Protein AF-S6VJX4-F1 (afdb_monomer_lite)

pLDDT: mean 87.92, std 12.96, range [42.28, 96.69]

Organism: NCBI:txid1194404

Structure (mmCIF, N/CA/C/O backbone):
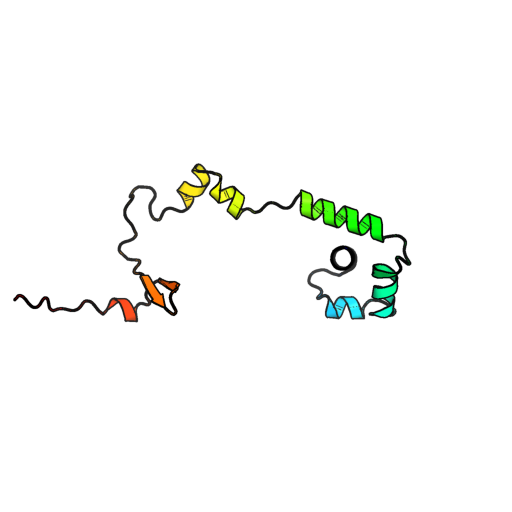data_AF-S6VJX4-F1
#
_entry.id   AF-S6VJX4-F1
#
loop_
_atom_site.group_PDB
_atom_site.id
_atom_site.type_symbol
_atom_site.label_atom_id
_atom_site.label_alt_id
_atom_site.label_comp_id
_atom_site.label_asym_id
_atom_site.label_entity_id
_atom_site.label_seq_id
_atom_site.pdbx_PDB_ins_code
_atom_site.Cartn_x
_atom_site.Cartn_y
_atom_site.Cartn_z
_atom_site.occupancy
_atom_site.B_iso_or_equiv
_atom_site.auth_seq_id
_atom_site.auth_comp_id
_atom_site.auth_asym_id
_atom_site.auth_atom_id
_atom_site.pdbx_PDB_model_num
ATOM 1 N N . ILE A 1 1 ? -7.802 -13.414 4.420 1.00 60.50 1 ILE A N 1
ATOM 2 C CA . ILE A 1 1 ? -7.079 -13.036 5.661 1.00 60.50 1 ILE A CA 1
ATOM 3 C C . ILE A 1 1 ? -7.630 -11.669 6.048 1.00 60.50 1 ILE A C 1
ATOM 5 O O . ILE A 1 1 ? -7.482 -10.795 5.227 1.00 60.50 1 ILE A O 1
ATOM 9 N N . ARG A 1 2 ? -8.344 -11.494 7.176 1.00 87.31 2 ARG A N 1
ATOM 10 C CA . ARG A 1 2 ? -9.109 -10.247 7.455 1.00 87.31 2 ARG A CA 1
ATOM 11 C C . ARG A 1 2 ? -8.451 -9.301 8.468 1.00 87.31 2 ARG A C 1
ATOM 13 O O . ARG A 1 2 ? -8.613 -8.093 8.380 1.00 87.31 2 ARG A O 1
ATOM 20 N N . TYR A 1 3 ? -7.679 -9.828 9.419 1.00 94.62 3 TYR A N 1
ATOM 21 C CA . TYR A 1 3 ? -7.085 -9.003 10.482 1.00 94.62 3 TYR A CA 1
ATOM 22 C C . TYR A 1 3 ? -6.015 -8.037 9.979 1.00 94.62 3 TYR A C 1
ATOM 24 O O . TYR A 1 3 ? -5.943 -6.908 10.452 1.00 94.62 3 TYR A O 1
ATOM 32 N N . ILE A 1 4 ? -5.208 -8.468 9.007 1.00 94.94 4 ILE A N 1
ATOM 33 C CA . ILE A 1 4 ? -4.175 -7.618 8.405 1.00 94.94 4 ILE A CA 1
ATOM 34 C C . ILE A 1 4 ? -4.830 -6.448 7.669 1.00 94.94 4 ILE A C 1
ATOM 36 O O . ILE A 1 4 ? -4.405 -5.312 7.844 1.00 94.94 4 ILE A O 1
ATOM 40 N N . ASP A 1 5 ? -5.904 -6.709 6.926 1.00 95.50 5 ASP A N 1
ATOM 41 C C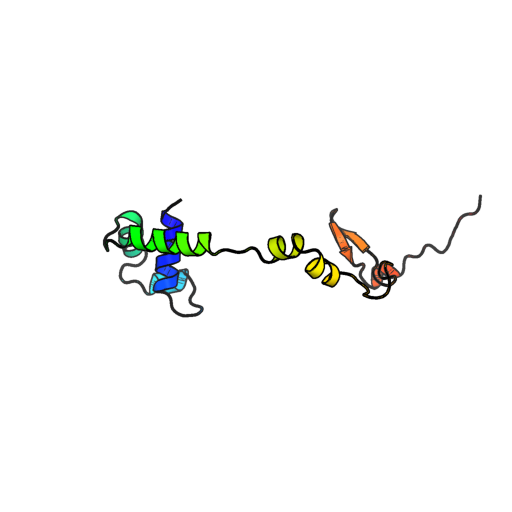A . ASP A 1 5 ? -6.629 -5.689 6.170 1.00 95.50 5 ASP A CA 1
ATOM 42 C C . ASP A 1 5 ? -7.200 -4.617 7.095 1.00 95.50 5 ASP A C 1
ATOM 44 O O . ASP A 1 5 ? -6.923 -3.430 6.924 1.00 95.50 5 ASP A O 1
ATOM 48 N N . ARG A 1 6 ? -7.913 -5.048 8.143 1.00 96.50 6 ARG A N 1
ATOM 49 C CA . ARG A 1 6 ? -8.450 -4.150 9.172 1.00 96.50 6 ARG A CA 1
ATOM 50 C C . ARG A 1 6 ? -7.339 -3.339 9.838 1.00 96.50 6 ARG A C 1
ATOM 52 O O . ARG A 1 6 ? -7.483 -2.131 9.999 1.00 96.50 6 ARG A O 1
ATOM 59 N N . PHE A 1 7 ? -6.225 -3.982 10.198 1.00 96.12 7 PHE A N 1
ATOM 60 C CA . PHE A 1 7 ? -5.083 -3.316 10.825 1.00 96.12 7 PHE A CA 1
ATOM 61 C C . PHE A 1 7 ? -4.478 -2.246 9.913 1.00 96.12 7 PHE A C 1
ATOM 63 O O . PHE A 1 7 ? -4.279 -1.114 10.347 1.00 96.12 7 PHE A O 1
ATOM 70 N N . LEU A 1 8 ? -4.207 -2.585 8.649 1.00 96.06 8 LEU A N 1
ATOM 71 C CA . LEU A 1 8 ? -3.617 -1.661 7.682 1.00 96.06 8 LEU A CA 1
ATOM 72 C C . LEU A 1 8 ? -4.559 -0.495 7.384 1.00 96.06 8 LEU A C 1
ATOM 74 O O . LEU A 1 8 ? -4.100 0.641 7.322 1.00 96.06 8 LEU A O 1
ATOM 78 N N . MET A 1 9 ? -5.861 -0.747 7.246 1.00 96.50 9 MET A N 1
ATOM 79 C CA . MET A 1 9 ? -6.842 0.312 6.998 1.00 96.50 9 MET A CA 1
ATOM 80 C C . 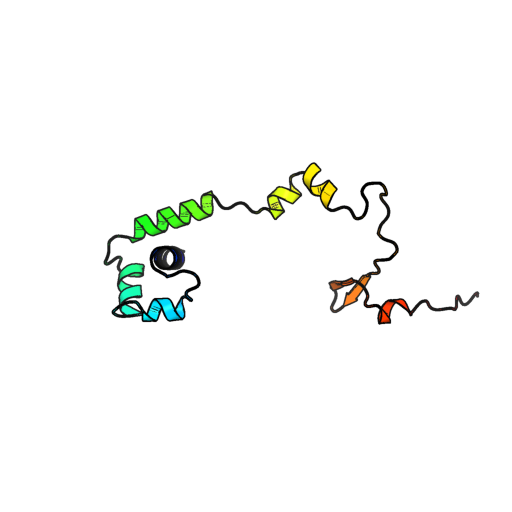MET A 1 9 ? -7.010 1.233 8.209 1.00 96.50 9 MET A C 1
ATOM 82 O O . MET A 1 9 ? -7.035 2.453 8.046 1.00 96.50 9 MET A O 1
ATOM 86 N N . LEU A 1 10 ? -7.046 0.684 9.428 1.00 95.94 10 LEU A N 1
ATOM 87 C CA . LEU A 1 10 ? -7.074 1.487 10.652 1.00 95.94 10 LEU A CA 1
ATOM 88 C C . LEU A 1 10 ? -5.802 2.335 10.786 1.00 95.94 10 LEU A C 1
ATOM 90 O O . LEU A 1 10 ? -5.882 3.524 11.096 1.00 95.94 10 LEU A O 1
ATOM 94 N N . TYR A 1 11 ? -4.641 1.743 10.503 1.00 96.38 11 TYR A N 1
ATOM 95 C CA . TYR A 1 11 ? -3.355 2.434 10.495 1.00 96.38 11 TYR A CA 1
ATOM 96 C C . TYR A 1 11 ? -3.332 3.585 9.485 1.00 96.38 11 TYR A C 1
ATOM 98 O O . TYR A 1 11 ? -3.058 4.717 9.863 1.00 96.38 11 TYR A O 1
ATOM 106 N N . ILE A 1 12 ? -3.693 3.329 8.225 1.00 95.06 12 ILE A N 1
ATOM 107 C CA . ILE A 1 12 ? -3.741 4.351 7.167 1.00 95.06 12 ILE A CA 1
ATOM 108 C C . ILE A 1 12 ? -4.689 5.499 7.534 1.00 95.06 12 ILE A C 1
ATOM 110 O O . ILE A 1 12 ? -4.411 6.650 7.207 1.00 95.06 12 ILE A O 1
ATOM 114 N N . ARG A 1 13 ? -5.802 5.201 8.213 1.00 94.00 13 ARG A N 1
ATOM 115 C CA . ARG A 1 13 ? -6.802 6.201 8.600 1.00 94.00 13 ARG A CA 1
ATOM 116 C C . ARG A 1 13 ? -6.358 7.088 9.764 1.00 94.00 13 ARG A C 1
ATOM 118 O O . ARG A 1 13 ? -6.766 8.243 9.819 1.00 94.00 13 ARG A O 1
ATOM 125 N N . THR A 1 14 ? -5.606 6.541 10.718 1.00 94.88 14 THR A N 1
ATOM 126 C CA . THR A 1 14 ? -5.381 7.190 12.024 1.00 94.88 14 THR A CA 1
ATOM 127 C C . THR A 1 14 ? -3.937 7.600 12.285 1.00 94.88 14 THR A C 1
ATOM 129 O O . THR A 1 14 ? -3.702 8.411 13.176 1.00 94.88 14 THR A O 1
ATOM 132 N N . ALA A 1 15 ? -2.971 7.056 11.544 1.00 96.38 15 ALA A N 1
ATOM 133 C CA . ALA A 1 15 ? -1.571 7.429 11.680 1.00 96.38 15 ALA A CA 1
ATOM 134 C C . ALA A 1 15 ? -1.272 8.780 11.019 1.00 96.38 15 ALA A C 1
ATOM 136 O O . ALA A 1 15 ? -1.869 9.152 10.007 1.00 96.38 15 ALA A O 1
ATOM 137 N N . ASP A 1 16 ? -0.296 9.493 11.574 1.00 95.19 16 ASP A N 1
ATOM 138 C CA . ASP A 1 16 ? 0.222 10.727 10.993 1.00 95.19 16 ASP A CA 1
ATOM 139 C C . ASP A 1 16 ? 1.145 10.435 9.791 1.00 95.19 16 ASP A C 1
ATOM 141 O O . ASP A 1 16 ? 1.627 9.315 9.569 1.00 95.19 16 ASP A O 1
ATOM 145 N N . LYS A 1 17 ? 1.429 11.460 8.988 1.00 94.19 17 LYS A N 1
ATOM 146 C CA . LYS A 1 17 ? 2.301 11.360 7.817 1.00 94.19 17 LYS A CA 1
ATOM 147 C C . LYS A 1 17 ? 3.699 10.908 8.227 1.00 94.19 17 LYS A C 1
ATOM 149 O O . LYS A 1 17 ? 4.316 11.477 9.121 1.00 94.19 17 LYS A O 1
ATOM 154 N N . LEU A 1 18 ? 4.225 9.911 7.509 1.00 94.62 18 LEU A N 1
ATOM 155 C CA . LEU A 1 18 ? 5.550 9.318 7.749 1.00 94.62 18 LEU A CA 1
ATOM 156 C C . LEU A 1 18 ? 5.729 8.725 9.159 1.00 94.62 18 LEU A C 1
ATOM 158 O O . LEU A 1 18 ? 6.851 8.400 9.558 1.00 94.62 18 LEU A O 1
ATOM 162 N N . GLN A 1 19 ? 4.643 8.542 9.910 1.00 96.62 19 GLN A N 1
ATOM 163 C CA . GLN A 1 19 ? 4.689 7.845 11.183 1.00 96.62 19 GLN A CA 1
ATOM 164 C C . GLN A 1 19 ? 4.961 6.358 10.930 1.00 96.62 19 GLN A C 1
ATOM 166 O O . GLN A 1 19 ? 4.541 5.803 9.920 1.00 96.62 19 GLN A O 1
ATOM 171 N N . ARG A 1 20 ? 5.700 5.704 11.832 1.00 96.25 20 ARG A N 1
ATOM 172 C CA . ARG A 1 20 ? 5.899 4.246 11.799 1.00 96.25 20 ARG A CA 1
ATOM 173 C C . ARG A 1 20 ? 4.835 3.562 12.648 1.00 96.25 20 ARG A C 1
ATOM 175 O O . ARG A 1 20 ? 4.478 4.084 13.701 1.00 96.25 20 ARG A O 1
ATOM 182 N N . THR A 1 21 ? 4.431 2.353 12.262 1.00 95.06 21 THR A N 1
ATOM 183 C CA . THR A 1 21 ? 3.446 1.534 12.997 1.00 95.06 21 THR A CA 1
ATOM 184 C C . THR A 1 21 ? 3.794 1.350 14.475 1.00 95.06 21 THR A C 1
ATOM 186 O O . THR A 1 21 ? 2.898 1.362 15.314 1.00 95.06 21 THR A O 1
ATOM 189 N N . SER A 1 22 ? 5.082 1.226 14.818 1.00 93.19 22 SER A N 1
ATOM 190 C CA . SER A 1 22 ? 5.530 1.101 16.211 1.00 93.19 22 SER A CA 1
ATOM 191 C C . SER A 1 22 ? 5.211 2.344 17.044 1.00 93.19 22 SER A C 1
ATOM 193 O O . SER A 1 22 ? 4.687 2.205 18.142 1.00 93.19 22 SER A O 1
ATOM 195 N N . VAL A 1 23 ? 5.476 3.534 16.493 1.00 93.69 23 VAL A N 1
ATOM 196 C CA . VAL A 1 23 ? 5.256 4.832 17.151 1.00 93.69 23 VAL A CA 1
ATOM 197 C C . VAL A 1 23 ? 3.768 5.173 17.171 1.00 93.69 23 VAL A C 1
ATOM 199 O O . VAL A 1 23 ? 3.253 5.624 18.182 1.00 93.69 23 VAL A O 1
ATOM 202 N N . TRP A 1 24 ? 3.050 4.898 16.082 1.00 95.50 24 TRP A N 1
ATOM 203 C CA . TRP A 1 24 ? 1.595 5.054 16.028 1.00 95.50 24 TRP A CA 1
ATOM 204 C C . TRP A 1 24 ? 0.876 4.212 17.090 1.00 95.50 24 TRP A C 1
ATOM 206 O O . TRP A 1 24 ? -0.033 4.685 17.763 1.00 95.50 24 TRP A O 1
ATOM 216 N N . ARG A 1 25 ? 1.311 2.969 17.314 1.00 93.88 25 ARG A N 1
ATOM 217 C CA . ARG A 1 25 ? 0.729 2.125 18.366 1.00 93.88 25 ARG A CA 1
ATOM 218 C C . ARG A 1 25 ? 0.889 2.736 19.762 1.00 93.88 25 ARG A C 1
ATOM 220 O O . ARG A 1 25 ? 0.018 2.540 20.601 1.00 93.88 25 ARG A O 1
ATOM 227 N N . GLU A 1 26 ? 1.990 3.441 20.017 1.00 91.75 26 GLU A N 1
ATOM 228 C CA . GLU A 1 26 ? 2.244 4.116 21.298 1.00 91.75 26 GLU A CA 1
ATOM 229 C C . GLU A 1 26 ? 1.331 5.330 21.509 1.00 91.75 26 GLU A C 1
ATOM 231 O O . GLU A 1 26 ? 1.071 5.689 22.652 1.00 91.75 26 GLU A O 1
ATOM 236 N N . THR A 1 27 ? 0.800 5.931 20.437 1.00 90.75 27 THR A N 1
ATOM 237 C CA . THR A 1 27 ? -0.153 7.048 20.545 1.00 90.75 27 THR A CA 1
ATOM 238 C C . THR A 1 27 ? -1.584 6.601 20.848 1.00 90.75 27 THR A C 1
ATOM 240 O O . THR A 1 27 ? -2.419 7.437 21.176 1.00 90.75 27 THR A O 1
ATOM 243 N N . LEU A 1 28 ? -1.893 5.305 20.726 1.00 91.31 28 LEU A N 1
ATOM 244 C CA . LEU A 1 28 ? -3.218 4.767 21.033 1.00 91.31 28 LEU A CA 1
ATOM 245 C C . LEU A 1 28 ? -3.361 4.560 22.542 1.00 91.31 28 LEU A C 1
ATOM 247 O O . LEU A 1 28 ? -2.596 3.811 23.154 1.00 91.31 28 LEU A O 1
ATOM 251 N N . GLU A 1 29 ? -4.373 5.179 23.142 1.00 87.00 29 GLU A N 1
ATOM 252 C CA . GLU A 1 29 ? -4.707 4.957 24.547 1.00 87.00 29 GLU A CA 1
ATOM 253 C C . GLU A 1 29 ? -5.117 3.486 24.755 1.00 87.00 29 GLU A C 1
ATOM 255 O O . GLU A 1 29 ? -6.013 2.973 24.089 1.00 87.00 29 GLU A O 1
ATOM 260 N N . GLY A 1 30 ? -4.399 2.765 25.624 1.00 87.44 30 GLY A N 1
ATOM 261 C CA . GLY A 1 30 ? -4.549 1.309 25.793 1.00 87.44 30 GLY A CA 1
ATOM 262 C C . GLY A 1 30 ? -3.697 0.447 24.846 1.00 87.44 30 GLY A C 1
ATOM 263 O O . GLY A 1 30 ? -3.694 -0.781 24.959 1.00 87.44 30 GLY A O 1
ATOM 264 N N . GLY A 1 31 ? -2.929 1.058 23.938 1.00 90.12 31 GLY A N 1
ATOM 265 C CA . GLY A 1 31 ? -1.884 0.408 23.147 1.00 90.12 31 GLY A CA 1
ATOM 266 C C . GLY A 1 31 ? -2.347 -0.835 22.377 1.00 90.12 31 GLY A C 1
ATOM 267 O O . GLY A 1 31 ? -3.214 -0.771 21.507 1.00 90.12 31 GLY A O 1
ATOM 268 N N . LEU A 1 32 ? -1.721 -1.986 22.659 1.00 92.50 32 LEU A N 1
ATOM 269 C CA . LEU A 1 32 ? -2.009 -3.236 21.944 1.00 92.50 32 LEU A CA 1
ATOM 270 C C . LEU A 1 32 ? -3.390 -3.809 22.282 1.00 92.50 32 LEU A C 1
ATOM 272 O O . LEU A 1 32 ? -4.015 -4.410 21.410 1.00 92.50 32 LEU A O 1
ATOM 276 N N . ASP A 1 33 ? -3.858 -3.646 23.517 1.00 94.75 33 ASP A N 1
ATOM 277 C CA . ASP A 1 33 ? -5.134 -4.223 23.942 1.00 94.75 33 ASP A CA 1
ATOM 278 C C . ASP A 1 33 ? -6.304 -3.481 23.300 1.00 94.75 33 ASP A C 1
ATOM 280 O O . ASP A 1 33 ? -7.229 -4.117 22.798 1.00 94.75 33 ASP A O 1
ATOM 284 N N . TYR A 1 34 ? -6.193 -2.155 23.175 1.00 94.31 34 TYR A N 1
ATOM 285 C CA . TYR A 1 34 ? -7.115 -1.366 22.360 1.00 94.31 34 TYR A CA 1
ATOM 286 C C . TYR A 1 34 ? -7.142 -1.855 20.905 1.00 94.31 34 TYR A C 1
ATOM 288 O O . TYR A 1 34 ? -8.202 -2.128 20.348 1.00 94.31 34 TYR A O 1
ATOM 296 N N . LEU A 1 35 ? -5.968 -2.047 20.299 1.00 94.06 35 LEU A N 1
ATOM 297 C CA . LEU A 1 35 ? -5.848 -2.547 18.927 1.00 94.06 35 LEU A CA 1
ATOM 298 C C . LEU A 1 35 ? -6.509 -3.919 18.741 1.00 94.06 35 LEU A C 1
ATOM 300 O O . LEU A 1 35 ? -7.192 -4.139 17.744 1.00 94.06 35 LEU A O 1
ATOM 304 N N . LYS A 1 36 ? -6.339 -4.837 19.697 1.00 94.81 36 LYS A N 1
ATOM 305 C CA . LYS A 1 36 ? -7.013 -6.141 19.670 1.00 94.81 36 LYS A CA 1
ATOM 306 C C . LYS A 1 36 ? -8.528 -5.986 19.772 1.00 94.81 36 LYS A C 1
ATOM 308 O O . LYS A 1 36 ? -9.220 -6.575 18.951 1.00 94.81 36 LYS A O 1
ATOM 313 N N . ALA A 1 37 ? -9.021 -5.155 20.688 1.00 95.94 37 ALA A N 1
ATOM 314 C CA . ALA A 1 37 ? -10.454 -4.919 20.848 1.00 95.94 37 ALA A CA 1
ATOM 315 C C . ALA A 1 37 ? -11.094 -4.356 19.566 1.00 95.94 37 ALA A C 1
ATOM 317 O O . ALA A 1 37 ? -12.161 -4.796 19.151 1.00 95.94 37 ALA A O 1
ATOM 318 N N . VAL A 1 38 ? -10.423 -3.421 18.890 1.00 95.06 38 VAL A N 1
ATOM 319 C CA . VAL A 1 38 ? -10.939 -2.837 17.643 1.00 95.06 38 VAL A CA 1
ATOM 320 C C . VAL A 1 38 ? -10.866 -3.829 16.477 1.00 95.06 38 VAL A C 1
ATOM 322 O O . VAL A 1 38 ? -11.808 -3.939 15.700 1.00 95.06 38 VAL A O 1
ATOM 325 N N . ILE A 1 39 ? -9.751 -4.551 16.320 1.00 95.25 39 ILE A N 1
ATOM 326 C CA . ILE A 1 39 ? -9.503 -5.382 15.128 1.00 95.25 39 ILE A CA 1
ATOM 327 C C . ILE A 1 39 ? -10.134 -6.777 15.230 1.00 95.25 39 ILE A C 1
ATOM 329 O O . ILE A 1 39 ? -10.614 -7.307 14.218 1.00 95.25 39 ILE A O 1
ATOM 333 N N . LEU A 1 40 ? -10.091 -7.388 16.416 1.00 95.12 40 LEU A N 1
ATOM 334 C CA . LEU A 1 40 ? -10.584 -8.743 16.671 1.00 95.12 40 LEU A CA 1
ATOM 335 C C . LEU A 1 40 ? -12.034 -8.718 17.148 1.00 95.12 40 LEU A C 1
ATOM 337 O O . LEU A 1 40 ? -12.862 -9.404 16.552 1.00 95.12 40 LEU A O 1
ATOM 341 N N . ASP A 1 41 ? -12.325 -7.902 18.163 1.00 96.00 41 ASP A N 1
ATOM 342 C CA . ASP A 1 41 ? -13.631 -7.887 18.837 1.00 96.00 41 ASP A CA 1
ATOM 343 C C . ASP A 1 41 ? -14.620 -6.882 18.220 1.00 96.00 41 ASP A C 1
ATOM 345 O O . ASP A 1 41 ? -15.768 -6.808 18.650 1.00 96.00 41 ASP A O 1
ATOM 349 N N . ASP A 1 42 ? -14.185 -6.123 17.207 1.00 95.88 42 ASP A N 1
ATOM 350 C CA . ASP A 1 42 ? -14.970 -5.097 16.508 1.00 95.88 42 ASP A CA 1
ATOM 351 C C . ASP A 1 42 ? -15.662 -4.112 17.465 1.00 95.88 42 ASP A C 1
ATOM 353 O O . ASP A 1 42 ? -16.808 -3.712 17.269 1.00 95.88 42 ASP A O 1
ATOM 357 N N . SER A 1 43 ? -14.951 -3.696 18.518 1.00 95.75 43 SER A N 1
ATOM 358 C CA . SER A 1 43 ? -15.500 -2.847 19.585 1.00 95.75 43 SER A CA 1
ATOM 359 C C . SER A 1 43 ? -16.054 -1.496 19.108 1.00 95.75 43 SER A C 1
ATOM 361 O O . SER A 1 43 ? -16.817 -0.856 19.830 1.00 95.75 43 SER A O 1
ATOM 363 N N . LEU A 1 44 ? -15.685 -1.065 17.896 1.00 94.81 44 LEU A N 1
ATOM 364 C CA . LEU A 1 44 ? -16.143 0.171 17.256 1.00 94.81 44 LEU A CA 1
ATOM 365 C C . LEU A 1 44 ? -17.122 -0.060 16.091 1.00 94.81 44 LEU A C 1
ATOM 367 O O . LEU A 1 44 ? -17.590 0.917 15.511 1.00 94.81 44 LEU A O 1
ATOM 371 N N . GLY A 1 45 ? -17.418 -1.310 15.719 1.00 96.44 45 GLY A N 1
ATOM 372 C CA . GLY A 1 45 ? -18.288 -1.635 14.581 1.00 96.44 45 GLY A CA 1
ATOM 373 C C . GLY A 1 45 ? -17.721 -1.226 13.213 1.00 96.44 45 GLY A C 1
ATOM 374 O O . GLY A 1 45 ? -18.482 -0.9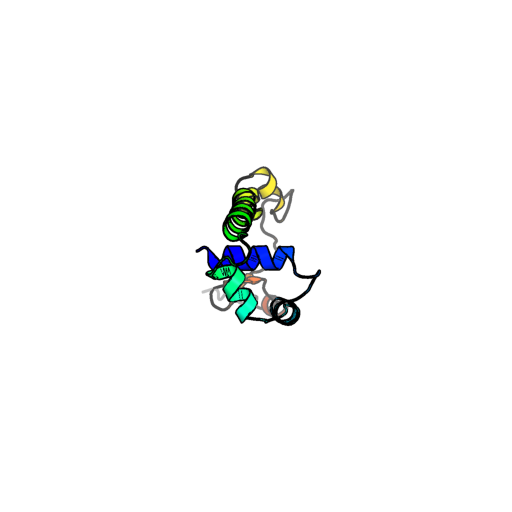55 12.285 1.00 96.44 45 GLY A O 1
ATOM 375 N N . LEU A 1 46 ? -16.394 -1.129 13.086 1.00 95.62 46 LEU A N 1
ATOM 376 C CA . LEU A 1 46 ? -15.705 -0.642 11.884 1.00 95.62 46 LEU A CA 1
ATOM 377 C C . LEU A 1 46 ? -15.205 -1.773 10.978 1.00 95.62 46 LEU A C 1
ATOM 379 O O . LEU A 1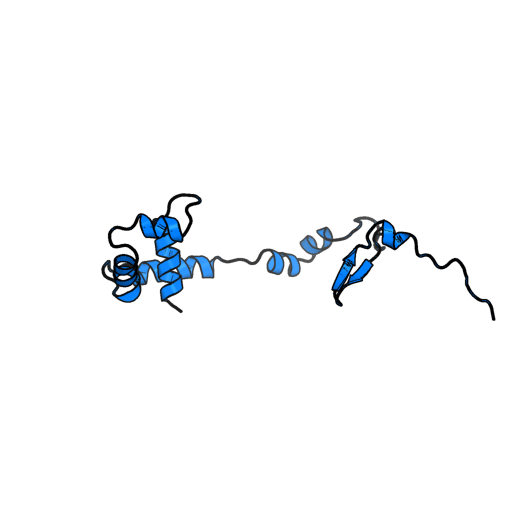 46 ? -14.767 -1.502 9.860 1.00 95.62 46 LEU A O 1
ATOM 383 N N . ALA A 1 47 ? -15.244 -3.033 11.419 1.00 95.88 47 ALA A N 1
ATOM 384 C CA . ALA A 1 47 ? -14.608 -4.137 10.702 1.00 95.88 47 ALA A CA 1
ATOM 385 C C . ALA A 1 47 ? -15.073 -4.258 9.242 1.00 95.88 47 ALA A C 1
ATOM 387 O O . ALA A 1 47 ? -14.237 -4.347 8.341 1.00 95.88 47 ALA A O 1
ATOM 388 N N . ALA A 1 48 ? -16.386 -4.214 8.996 1.00 96.12 48 ALA A N 1
ATOM 389 C CA . ALA A 1 48 ? -16.942 -4.323 7.646 1.00 96.12 48 ALA A CA 1
ATOM 390 C C . ALA A 1 48 ? -16.539 -3.140 6.749 1.00 96.12 48 ALA A C 1
ATOM 392 O O . ALA A 1 48 ? -16.236 -3.320 5.568 1.00 96.12 48 ALA A O 1
ATOM 393 N N . GLU A 1 49 ? -16.490 -1.932 7.312 1.00 96.38 49 GLU A N 1
ATOM 394 C CA . GLU A 1 49 ? -16.070 -0.736 6.586 1.00 96.38 49 GLU A CA 1
ATOM 395 C C . GLU A 1 49 ? -14.593 -0.833 6.187 1.00 96.38 49 GLU A C 1
ATOM 397 O O . GLU A 1 49 ? -14.255 -0.637 5.019 1.00 96.38 49 GLU A O 1
ATOM 402 N N . LEU A 1 50 ? -13.720 -1.199 7.128 1.00 96.69 50 LEU A N 1
ATOM 403 C CA . LEU A 1 50 ? -12.287 -1.355 6.878 1.00 96.69 50 LEU A CA 1
ATOM 404 C C . LEU A 1 50 ? -12.022 -2.441 5.826 1.00 96.69 50 LEU A C 1
ATOM 406 O O . LEU A 1 50 ? -11.214 -2.243 4.923 1.00 96.69 50 LEU A O 1
ATOM 410 N N . GLU A 1 51 ? -12.739 -3.562 5.884 1.00 96.44 51 GLU A N 1
ATOM 411 C CA . GLU A 1 51 ? -12.640 -4.615 4.866 1.00 96.44 51 GLU A CA 1
ATOM 412 C C . GLU A 1 51 ? -13.060 -4.118 3.477 1.00 96.44 51 GLU A C 1
ATOM 414 O O . GLU A 1 51 ? -12.358 -4.372 2.497 1.00 96.44 51 GLU A O 1
ATOM 419 N N . SER A 1 52 ? -14.150 -3.351 3.383 1.00 96.38 52 SER A N 1
ATOM 420 C CA . SER A 1 52 ? -14.602 -2.777 2.108 1.00 96.38 52 SER A CA 1
ATOM 421 C C . SER A 1 52 ? -13.585 -1.797 1.510 1.00 96.38 52 SER A C 1
ATOM 423 O O . SER A 1 52 ? -13.386 -1.757 0.295 1.00 96.38 52 SER A O 1
ATOM 425 N N . GLN A 1 53 ? -12.886 -1.040 2.360 1.00 95.75 53 GLN A N 1
ATOM 426 C CA . GLN A 1 53 ? -11.852 -0.106 1.923 1.00 95.75 53 GLN A CA 1
ATOM 427 C C . GLN A 1 53 ? -10.608 -0.826 1.421 1.00 95.75 53 GLN A C 1
ATOM 429 O O . GLN A 1 53 ? -10.059 -0.428 0.394 1.00 95.75 53 GLN A O 1
ATOM 434 N N . MET A 1 54 ? -10.191 -1.906 2.088 1.00 96.12 54 MET A N 1
ATOM 435 C CA . MET A 1 54 ? -9.105 -2.733 1.569 1.00 96.12 54 MET A CA 1
ATOM 436 C C . MET A 1 54 ? -9.489 -3.342 0.220 1.00 96.12 54 MET A C 1
ATOM 438 O O . MET A 1 54 ? -8.689 -3.301 -0.714 1.00 96.12 54 MET A O 1
ATOM 442 N N . GLN A 1 55 ? -10.721 -3.841 0.085 1.00 96.25 55 GLN A N 1
ATOM 443 C CA . GLN A 1 55 ? -11.192 -4.387 -1.185 1.00 96.25 55 GLN A CA 1
ATOM 444 C C . GLN A 1 55 ? -11.124 -3.340 -2.303 1.00 96.25 55 GLN A C 1
ATOM 446 O O . GLN A 1 55 ? -10.640 -3.645 -3.385 1.00 96.25 55 GLN A O 1
ATOM 451 N N . LEU A 1 56 ? -11.479 -2.082 -2.025 1.00 96.25 56 LEU A N 1
ATOM 452 C CA . LEU A 1 56 ? -11.342 -0.996 -2.997 1.00 96.25 56 LEU A CA 1
ATOM 453 C C . LEU A 1 56 ? -9.887 -0.761 -3.437 1.00 96.25 56 LEU A C 1
ATOM 455 O O . LEU A 1 56 ? -9.641 -0.464 -4.605 1.00 96.25 56 LEU A O 1
ATOM 459 N N . VAL A 1 57 ? -8.921 -0.868 -2.518 1.00 94.88 57 VAL A N 1
ATOM 460 C CA . VAL A 1 57 ? -7.487 -0.756 -2.840 1.00 94.88 57 VAL A CA 1
ATOM 461 C C . VAL A 1 57 ? -7.043 -1.921 -3.722 1.00 94.88 57 VAL A C 1
ATOM 463 O O . VAL A 1 57 ? -6.327 -1.701 -4.695 1.00 94.88 57 VAL A O 1
ATOM 466 N N . VAL A 1 58 ? -7.494 -3.139 -3.414 1.00 94.69 58 VAL A N 1
ATOM 467 C CA . VAL A 1 58 ? -7.213 -4.339 -4.214 1.00 94.69 58 VAL A CA 1
ATOM 468 C C . VAL A 1 58 ? -7.816 -4.219 -5.612 1.00 94.69 58 VAL A C 1
ATOM 470 O O . VAL A 1 58 ? -7.115 -4.440 -6.594 1.00 94.69 58 VAL A O 1
ATOM 473 N N . ASP A 1 59 ? -9.078 -3.809 -5.713 1.00 96.44 59 ASP A N 1
ATOM 474 C CA . ASP A 1 59 ? -9.799 -3.687 -6.984 1.00 96.44 59 ASP A CA 1
ATOM 475 C C . ASP A 1 59 ? -9.184 -2.626 -7.904 1.00 96.44 59 ASP A C 1
ATOM 477 O O . ASP A 1 59 ? -9.245 -2.738 -9.127 1.00 96.44 59 ASP A O 1
ATOM 481 N N . ARG A 1 60 ? -8.590 -1.582 -7.318 1.00 95.75 60 ARG A N 1
ATOM 482 C CA . ARG A 1 60 ? -7.927 -0.492 -8.047 1.00 95.75 60 ARG A CA 1
ATOM 483 C C . ARG A 1 60 ? -6.438 -0.719 -8.263 1.00 95.75 60 ARG A C 1
ATOM 485 O O . ARG A 1 60 ? -5.804 0.104 -8.920 1.00 95.75 60 ARG A O 1
ATOM 492 N N . TYR A 1 61 ? -5.861 -1.769 -7.685 1.00 94.69 61 TYR A N 1
ATOM 493 C CA . TYR A 1 61 ? -4.440 -2.030 -7.835 1.00 94.69 61 TYR A CA 1
ATOM 494 C C . TYR A 1 61 ? -4.119 -2.362 -9.294 1.00 94.69 61 TYR A C 1
ATOM 496 O O . TYR A 1 61 ? -4.627 -3.331 -9.860 1.00 94.69 61 TYR A O 1
ATOM 504 N N . GLU A 1 62 ? -3.210 -1.589 -9.881 1.00 93.94 62 GLU A N 1
ATOM 505 C CA . GLU A 1 62 ? -2.655 -1.854 -11.200 1.00 93.94 62 GLU A CA 1
ATOM 506 C C . GLU A 1 62 ? -1.142 -2.058 -11.099 1.00 93.94 62 GLU A C 1
ATOM 508 O O . GLU A 1 62 ? -0.410 -1.280 -10.485 1.00 93.94 62 GLU A O 1
ATOM 513 N N . CYS A 1 63 ? -0.653 -3.137 -11.710 1.00 94.06 63 CYS A N 1
ATOM 514 C CA . CYS A 1 63 ? 0.777 -3.376 -11.823 1.00 94.06 63 CYS A CA 1
ATOM 515 C C . CYS A 1 63 ? 1.310 -2.695 -13.087 1.00 94.06 63 CYS A C 1
ATOM 517 O O . CYS A 1 63 ? 1.196 -3.237 -14.189 1.00 94.06 63 CYS A O 1
ATOM 519 N N . GLU A 1 64 ? 1.956 -1.542 -12.912 1.00 91.38 64 GLU A N 1
ATOM 520 C CA . GLU A 1 64 ? 2.534 -0.747 -14.006 1.00 91.38 64 GLU A CA 1
ATOM 521 C C . GLU A 1 64 ? 3.487 -1.546 -14.906 1.00 91.38 64 GLU A C 1
ATOM 523 O O . GLU A 1 64 ? 3.490 -1.382 -16.124 1.00 91.38 64 GLU A O 1
ATOM 528 N N . TRP A 1 65 ? 4.266 -2.469 -14.334 1.00 92.19 65 TRP A N 1
ATOM 529 C CA . TRP A 1 65 ? 5.163 -3.332 -15.108 1.00 92.19 65 TRP A CA 1
ATOM 530 C C . TRP A 1 65 ? 4.407 -4.360 -15.941 1.00 92.19 65 TRP A C 1
ATOM 532 O O . TRP A 1 65 ? 4.724 -4.553 -17.112 1.00 92.19 65 TRP A O 1
ATOM 542 N N . ALA A 1 66 ? 3.384 -4.999 -15.373 1.00 92.38 66 ALA A N 1
ATOM 543 C CA . ALA A 1 66 ? 2.547 -5.922 -16.130 1.00 92.38 66 ALA A CA 1
ATOM 544 C C . ALA A 1 66 ? 1.796 -5.191 -17.253 1.00 92.38 66 ALA A C 1
ATOM 546 O O . ALA A 1 66 ? 1.659 -5.733 -18.347 1.00 92.38 66 ALA A O 1
ATOM 547 N N . ASN A 1 67 ? 1.352 -3.956 -17.002 1.00 92.81 67 ASN A N 1
ATOM 548 C CA . ASN A 1 67 ? 0.770 -3.080 -18.016 1.00 92.81 67 ASN A CA 1
ATOM 549 C C . ASN A 1 67 ? 1.795 -2.749 -19.118 1.00 92.81 67 ASN A C 1
ATOM 551 O O . ASN A 1 67 ? 1.515 -2.928 -20.300 1.00 92.81 67 ASN A O 1
ATOM 555 N N . ALA A 1 68 ? 3.017 -2.355 -18.749 1.00 92.75 68 ALA A N 1
ATOM 556 C CA . ALA A 1 68 ? 4.089 -2.064 -19.700 1.00 92.75 68 ALA A CA 1
ATOM 557 C C . ALA A 1 68 ? 4.457 -3.268 -20.583 1.00 92.75 68 ALA A C 1
ATOM 559 O O . ALA A 1 68 ? 4.682 -3.095 -21.776 1.00 92.75 68 ALA A O 1
ATOM 560 N N . LEU A 1 69 ? 4.475 -4.485 -20.028 1.00 92.12 69 LEU A N 1
ATOM 561 C CA . LEU A 1 69 ? 4.757 -5.713 -20.781 1.00 92.12 69 LEU A CA 1
ATOM 562 C C . LEU A 1 69 ? 3.648 -6.091 -21.776 1.00 92.12 69 LEU A C 1
ATOM 564 O O . LEU A 1 69 ? 3.925 -6.784 -22.753 1.00 92.12 69 LEU A O 1
ATOM 568 N N . LYS A 1 70 ? 2.404 -5.659 -21.540 1.00 93.38 70 LYS A N 1
ATOM 569 C CA . LYS A 1 70 ? 1.259 -5.919 -22.430 1.00 93.38 70 LYS A CA 1
ATOM 570 C C . LYS A 1 70 ? 1.163 -4.935 -23.596 1.00 93.38 70 LYS A C 1
ATOM 572 O O . LYS A 1 70 ? 0.404 -5.193 -24.524 1.00 93.38 70 LYS A O 1
ATOM 577 N N . ASP A 1 71 ? 1.905 -3.832 -23.553 1.00 95.00 71 ASP A N 1
ATOM 578 C CA . ASP A 1 71 ? 1.847 -2.752 -24.534 1.00 95.00 71 ASP A CA 1
ATOM 579 C C . ASP A 1 71 ? 3.108 -2.755 -25.426 1.00 95.00 71 ASP A C 1
ATOM 581 O O . ASP A 1 71 ? 4.192 -2.344 -24.987 1.00 95.00 71 ASP A O 1
ATOM 585 N N . PRO A 1 72 ? 2.991 -3.186 -26.699 1.00 91.38 72 PRO A N 1
ATOM 586 C CA . PRO A 1 72 ? 4.111 -3.210 -27.635 1.00 91.38 72 PRO A CA 1
ATOM 587 C C . PRO A 1 72 ? 4.750 -1.840 -27.885 1.00 91.38 72 PRO A C 1
ATOM 589 O O . PRO A 1 72 ? 5.944 -1.781 -28.182 1.00 91.38 72 PRO A O 1
ATOM 592 N N . GLU A 1 73 ? 4.003 -0.740 -27.763 1.00 91.31 73 GLU A N 1
ATOM 593 C CA . GLU A 1 73 ? 4.537 0.613 -27.936 1.00 91.31 73 GLU A CA 1
ATOM 594 C C . GLU A 1 73 ? 5.356 1.043 -26.717 1.00 91.31 73 GLU A C 1
ATOM 596 O O . GLU A 1 73 ? 6.463 1.566 -26.875 1.00 91.31 73 GLU A O 1
ATOM 601 N N . LYS A 1 74 ? 4.892 0.745 -25.493 1.00 90.69 74 LYS A N 1
ATOM 602 C CA . LYS A 1 74 ? 5.699 0.965 -24.275 1.00 90.69 74 LYS A CA 1
ATOM 603 C C . LYS A 1 74 ? 6.991 0.152 -24.320 1.00 90.69 74 LYS A C 1
ATOM 605 O O . LYS A 1 74 ? 8.043 0.687 -23.974 1.00 90.69 74 LYS A O 1
ATOM 610 N N . LEU A 1 75 ? 6.949 -1.089 -24.810 1.00 89.00 75 LEU A N 1
ATOM 611 C CA . LEU A 1 75 ? 8.133 -1.947 -24.941 1.00 89.00 75 LEU A CA 1
ATOM 612 C C . LEU A 1 75 ? 9.217 -1.361 -25.856 1.00 89.00 75 LEU A C 1
ATOM 614 O O . LEU A 1 75 ? 10.405 -1.542 -25.586 1.00 89.00 75 LEU A O 1
ATOM 618 N N . LYS A 1 76 ? 8.851 -0.610 -26.904 1.00 87.94 76 LYS A N 1
ATOM 619 C CA . LYS A 1 76 ? 9.837 0.047 -27.785 1.00 87.94 76 LYS A CA 1
ATOM 620 C C . LYS A 1 76 ? 10.718 1.054 -27.042 1.00 87.94 76 LYS A C 1
ATOM 622 O O . LYS A 1 76 ? 11.848 1.274 -27.469 1.00 87.94 76 LYS A O 1
ATOM 627 N N . ARG A 1 77 ? 10.241 1.620 -25.926 1.00 86.94 77 ARG A N 1
ATOM 628 C CA . ARG A 1 77 ? 11.003 2.566 -25.090 1.00 86.94 77 ARG A CA 1
ATOM 629 C C . ARG A 1 77 ? 12.151 1.906 -24.321 1.00 86.94 77 ARG A C 1
ATOM 631 O O . ARG A 1 77 ? 13.034 2.616 -23.862 1.00 86.94 77 ARG A O 1
ATOM 638 N N . PHE A 1 78 ? 12.150 0.579 -24.185 1.00 87.12 78 PHE A N 1
ATOM 639 C CA . PHE A 1 78 ? 13.164 -0.178 -23.439 1.00 87.12 78 PHE A CA 1
ATOM 640 C C . PHE A 1 78 ? 14.260 -0.770 -24.341 1.00 87.12 78 PHE A C 1
ATOM 642 O O . PHE A 1 78 ? 14.895 -1.762 -23.987 1.00 87.12 78 PHE A O 1
ATOM 649 N N . ARG A 1 79 ? 14.481 -0.190 -25.526 1.00 85.50 79 ARG A N 1
ATOM 650 C CA . ARG A 1 79 ? 15.577 -0.564 -26.430 1.00 85.50 79 ARG A CA 1
ATOM 651 C C . ARG A 1 79 ? 16.803 0.29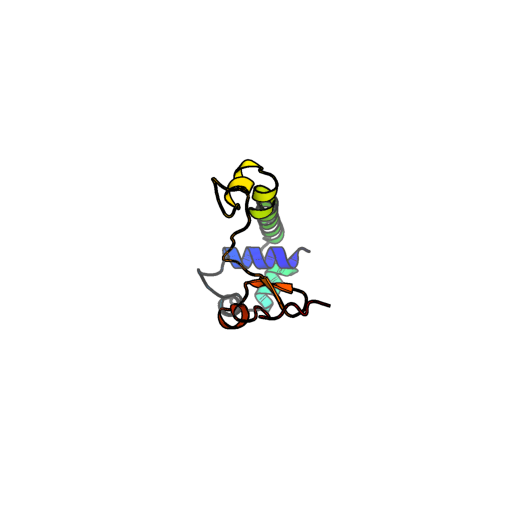8 -26.156 1.00 85.50 79 ARG A C 1
ATOM 653 O O . ARG A 1 79 ? 16.666 1.471 -25.830 1.00 85.50 79 ARG A O 1
ATOM 660 N N . THR A 1 80 ? 17.987 -0.280 -26.342 1.00 84.62 80 THR A N 1
ATOM 661 C CA . THR A 1 80 ? 19.265 0.433 -26.215 1.00 84.62 80 THR A CA 1
ATOM 662 C C . THR A 1 80 ? 19.356 1.608 -27.187 1.00 84.62 80 THR A C 1
ATOM 664 O O . THR A 1 80 ? 19.677 2.719 -26.777 1.00 84.62 80 THR A O 1
ATOM 667 N N . PHE A 1 81 ? 19.025 1.383 -28.461 1.00 85.25 81 PHE A N 1
ATOM 668 C CA . PHE A 1 81 ? 19.046 2.416 -29.493 1.00 85.25 81 PHE A CA 1
ATOM 669 C C . PHE A 1 81 ? 17.702 2.476 -30.226 1.00 85.25 81 PHE A C 1
ATOM 671 O O . PHE A 1 81 ? 17.018 1.467 -30.409 1.00 85.25 81 PHE A O 1
ATOM 678 N N . VAL A 1 82 ? 17.315 3.682 -30.650 1.00 82.81 82 VAL A N 1
ATOM 679 C CA . VAL A 1 82 ? 16.079 3.915 -31.422 1.00 82.81 82 VAL A CA 1
ATOM 680 C C . VAL A 1 82 ? 16.294 3.609 -32.907 1.00 82.81 82 VAL A C 1
ATOM 682 O O . VAL A 1 82 ? 15.383 3.145 -33.588 1.00 82.81 82 VAL A O 1
ATOM 685 N N . ASN A 1 83 ? 17.505 3.864 -33.401 1.00 87.12 83 ASN A N 1
ATOM 686 C CA . ASN A 1 83 ? 17.901 3.787 -34.807 1.00 87.12 83 ASN A CA 1
ATOM 687 C C . ASN A 1 83 ? 18.726 2.538 -35.158 1.00 87.12 83 ASN A C 1
ATOM 689 O O . ASN A 1 83 ? 18.953 2.290 -36.339 1.00 87.12 83 ASN A O 1
ATOM 693 N N . ASP A 1 84 ? 19.178 1.768 -34.166 1.00 84.06 84 ASP A N 1
ATOM 694 C CA . ASP A 1 84 ? 20.015 0.583 -34.359 1.00 84.06 84 ASP A CA 1
ATOM 695 C C . ASP A 1 84 ? 19.465 -0.595 -33.535 1.00 84.06 84 ASP A C 1
ATOM 697 O O . ASP A 1 84 ? 19.048 -0.439 -32.390 1.00 84.06 84 ASP A O 1
ATOM 701 N N . GLY A 1 85 ? 19.416 -1.783 -34.139 1.00 82.00 85 GLY A N 1
ATOM 702 C CA . GLY A 1 85 ? 18.960 -3.012 -33.482 1.00 82.00 85 GLY A CA 1
ATOM 703 C C . GLY A 1 85 ? 20.073 -3.774 -32.761 1.00 82.00 85 GLY A C 1
ATOM 704 O O . GLY A 1 85 ? 19.798 -4.787 -32.116 1.00 82.00 85 GLY A O 1
ATOM 705 N N . ARG A 1 86 ? 21.330 -3.338 -32.895 1.00 85.69 86 ARG A N 1
ATOM 706 C CA . ARG A 1 86 ? 22.474 -3.977 -32.243 1.00 85.69 86 ARG A CA 1
ATOM 707 C C . ARG A 1 86 ? 22.433 -3.759 -30.730 1.00 85.69 86 ARG A C 1
ATOM 709 O O . ARG A 1 86 ? 21.920 -2.762 -30.230 1.00 85.69 86 ARG A O 1
ATOM 716 N N . SER A 1 87 ? 22.989 -4.722 -29.997 1.00 80.88 87 SER A N 1
ATOM 717 C CA . SER A 1 87 ? 23.289 -4.527 -28.576 1.00 80.88 87 SER A CA 1
ATOM 718 C C . SER A 1 87 ? 24.353 -3.444 -28.408 1.00 80.88 87 SER A C 1
ATOM 720 O O . SER A 1 87 ? 25.161 -3.237 -29.313 1.00 80.88 87 SER A O 1
ATOM 722 N N . ASP A 1 88 ? 24.353 -2.785 -27.250 1.00 83.56 88 ASP A N 1
ATOM 723 C CA . ASP A 1 88 ? 25.389 -1.816 -26.901 1.00 83.56 88 ASP A CA 1
ATOM 724 C C . ASP A 1 88 ? 26.771 -2.497 -26.896 1.00 83.56 88 ASP A C 1
ATOM 726 O O . ASP A 1 88 ? 26.960 -3.436 -26.113 1.00 83.56 88 ASP A O 1
ATOM 730 N N . PRO A 1 89 ? 27.717 -2.086 -27.760 1.00 82.31 89 PRO A N 1
ATOM 731 C CA . PRO A 1 89 ? 29.052 -2.671 -27.782 1.00 82.31 89 PRO A CA 1
ATOM 732 C C . PRO A 1 89 ? 29.850 -2.377 -26.506 1.00 82.31 89 PRO A C 1
ATOM 734 O O . PRO A 1 89 ? 30.740 -3.160 -26.189 1.00 82.31 89 PRO A O 1
ATOM 737 N N . ASP A 1 90 ? 29.516 -1.316 -25.764 1.00 83.00 90 ASP A N 1
ATOM 738 C CA . ASP A 1 90 ? 30.239 -0.913 -24.553 1.00 83.00 90 ASP A CA 1
ATOM 739 C C . ASP A 1 90 ? 29.730 -1.647 -23.296 1.00 83.00 90 ASP A C 1
ATOM 741 O O . ASP A 1 90 ? 30.382 -1.654 -22.247 1.00 83.00 90 ASP A O 1
ATOM 745 N N . VAL A 1 91 ? 28.566 -2.309 -23.376 1.00 84.06 91 VAL A N 1
ATOM 746 C CA . VAL A 1 91 ? 27.970 -3.029 -22.242 1.00 84.06 91 VAL A CA 1
ATOM 747 C C . VAL A 1 91 ? 28.343 -4.509 -22.280 1.00 84.06 91 VAL A C 1
ATOM 749 O O . VAL A 1 91 ? 27.674 -5.353 -22.883 1.00 84.06 91 VAL A O 1
ATOM 752 N N . HIS A 1 92 ? 29.378 -4.854 -21.520 1.00 86.56 92 HIS A N 1
ATOM 753 C CA . HIS A 1 92 ? 29.783 -6.238 -21.286 1.00 86.56 92 HIS A CA 1
ATOM 754 C C . HIS A 1 92 ? 29.107 -6.804 -20.038 1.00 86.56 92 HIS A C 1
ATOM 756 O O . HIS A 1 92 ? 28.923 -6.107 -19.041 1.00 86.56 92 HIS A O 1
ATOM 762 N N . PHE A 1 93 ? 28.748 -8.088 -20.065 1.00 86.94 93 PHE A N 1
ATOM 763 C CA . PHE A 1 93 ? 28.123 -8.760 -18.929 1.00 86.94 93 PHE A CA 1
ATOM 764 C C . PHE A 1 93 ? 28.966 -9.933 -18.447 1.00 86.94 93 PHE A C 1
ATOM 766 O O . PHE A 1 93 ? 29.425 -10.745 -19.247 1.00 86.94 93 PHE A O 1
ATOM 773 N N . VAL A 1 94 ? 29.079 -10.066 -17.130 1.00 90.88 94 VAL A N 1
ATOM 774 C CA . VAL A 1 94 ? 29.721 -11.198 -16.457 1.00 90.88 94 VAL A CA 1
ATOM 775 C C . VAL A 1 94 ? 28.706 -11.927 -15.579 1.00 90.88 94 VAL A C 1
ATOM 777 O O . VAL A 1 94 ? 27.658 -11.381 -15.218 1.00 90.88 94 VAL A O 1
ATOM 780 N N . LYS A 1 95 ? 28.990 -13.191 -15.255 1.00 91.25 95 LYS A N 1
ATOM 781 C CA . LYS A 1 95 ? 28.181 -13.967 -14.310 1.00 91.25 95 LYS A CA 1
ATOM 782 C C . LYS A 1 95 ? 28.799 -13.884 -12.923 1.00 91.25 95 LYS A C 1
ATOM 784 O O . LYS A 1 95 ? 29.940 -14.287 -12.735 1.00 91.25 95 LYS A O 1
ATOM 789 N N . GLU A 1 96 ? 28.018 -13.447 -11.946 1.00 89.88 96 GLU A N 1
ATOM 790 C CA . GLU A 1 96 ? 28.375 -13.503 -10.532 1.00 89.88 96 GLU A CA 1
ATOM 791 C C . GLU A 1 96 ? 27.269 -14.245 -9.786 1.00 89.88 96 GLU A C 1
ATOM 793 O O . GLU A 1 96 ? 26.095 -13.903 -9.909 1.00 89.88 96 GLU A O 1
ATOM 798 N N . ARG A 1 97 ? 27.626 -15.301 -9.043 1.00 92.12 97 ARG A N 1
ATOM 799 C CA . ARG A 1 97 ? 26.659 -16.129 -8.293 1.00 92.12 97 ARG A CA 1
ATOM 800 C C . ARG A 1 97 ? 25.482 -16.609 -9.162 1.00 92.12 97 ARG A C 1
ATOM 802 O O . ARG A 1 97 ? 24.327 -16.535 -8.760 1.00 92.12 97 ARG A O 1
ATOM 809 N N . ALA A 1 98 ? 25.793 -17.065 -10.378 1.00 90.94 98 ALA A N 1
ATOM 810 C CA . ALA A 1 98 ? 24.833 -17.479 -11.410 1.00 90.94 98 ALA A CA 1
ATOM 811 C C . ALA A 1 98 ? 23.885 -16.381 -11.947 1.00 90.94 98 ALA A C 1
ATOM 813 O O . ALA A 1 98 ? 23.052 -16.676 -12.802 1.00 90.94 98 ALA A O 1
ATOM 814 N N . GLN A 1 99 ? 24.040 -15.119 -11.537 1.00 90.31 99 GLN A N 1
ATOM 815 C CA . GLN A 1 99 ? 23.267 -13.987 -12.051 1.00 90.31 99 GLN A CA 1
ATOM 816 C C . GLN A 1 99 ? 24.088 -13.165 -13.050 1.00 90.31 99 GLN A C 1
ATOM 818 O O . GLN A 1 99 ? 25.300 -13.006 -12.906 1.00 90.31 99 GLN A O 1
ATOM 823 N N . ARG A 1 100 ? 23.426 -12.649 -14.091 1.00 90.44 100 ARG A N 1
ATOM 824 C CA . ARG A 1 100 ? 24.038 -11.768 -15.094 1.00 90.44 100 ARG A CA 1
ATOM 825 C C . ARG A 1 100 ? 24.109 -10.348 -14.532 1.00 90.44 100 ARG A C 1
ATOM 827 O O . ARG A 1 100 ? 23.077 -9.805 -14.150 1.00 90.44 100 ARG A O 1
ATOM 834 N N . ARG A 1 101 ? 25.289 -9.728 -14.555 1.00 91.94 101 ARG A N 1
ATOM 835 C CA . ARG A 1 101 ? 25.471 -8.308 -14.219 1.00 91.94 101 ARG A CA 1
ATOM 836 C C . ARG A 1 101 ? 26.401 -7.603 -15.210 1.00 91.94 101 ARG A C 1
ATOM 838 O O . ARG A 1 101 ? 27.178 -8.292 -15.872 1.00 91.94 101 ARG A O 1
ATOM 845 N N . PRO A 1 102 ? 26.349 -6.266 -15.322 1.00 89.88 102 PRO A N 1
ATOM 846 C CA . PRO A 1 102 ? 27.355 -5.510 -16.061 1.00 89.88 102 PRO A CA 1
ATOM 847 C C . PRO A 1 102 ? 28.767 -5.758 -15.508 1.00 89.88 102 PRO A C 1
ATOM 849 O O . PRO A 1 102 ? 28.947 -5.928 -14.295 1.00 89.88 102 PRO A O 1
ATOM 852 N N . ALA A 1 103 ? 29.753 -5.809 -16.399 1.00 90.69 103 ALA A N 1
ATOM 853 C CA . ALA A 1 103 ? 31.166 -5.885 -16.056 1.00 90.69 103 ALA A CA 1
ATOM 854 C C . ALA A 1 103 ? 31.618 -4.574 -15.399 1.00 90.69 103 ALA A C 1
ATOM 856 O O . ALA A 1 103 ? 31.215 -3.484 -15.807 1.00 90.69 103 ALA A O 1
ATOM 857 N N . LYS A 1 104 ? 32.455 -4.676 -14.370 1.00 87.69 104 LYS A N 1
ATOM 858 C CA . LYS A 1 104 ? 33.167 -3.537 -13.788 1.00 87.69 104 LYS A CA 1
ATOM 859 C C . LYS A 1 104 ? 34.323 -3.133 -14.713 1.00 87.69 104 LYS A C 1
ATOM 861 O O . LYS A 1 104 ? 34.817 -3.988 -15.448 1.00 87.69 104 LYS A O 1
ATOM 866 N N . PRO A 1 105 ? 34.824 -1.887 -14.634 1.00 82.75 105 PRO A N 1
ATOM 867 C CA . PRO A 1 105 ? 35.942 -1.434 -15.467 1.00 82.75 105 PRO A CA 1
ATOM 868 C C . PRO A 1 105 ? 37.179 -2.345 -15.409 1.00 82.75 105 PRO A C 1
ATOM 870 O O . PRO A 1 105 ? 37.788 -2.630 -16.433 1.00 82.75 105 PRO A O 1
ATOM 873 N N . GLU A 1 106 ? 37.505 -2.864 -14.225 1.00 84.38 106 GLU A N 1
ATOM 874 C CA . GLU A 1 106 ? 38.635 -3.779 -13.994 1.00 84.38 106 GLU A CA 1
ATOM 875 C C . GLU A 1 106 ? 38.486 -5.127 -14.724 1.00 84.38 106 GLU A C 1
ATOM 877 O O . GLU A 1 106 ? 39.473 -5.780 -15.049 1.00 84.38 106 GLU A O 1
ATOM 882 N N . GLU A 1 107 ? 37.251 -5.542 -15.014 1.00 80.12 107 GLU A N 1
ATOM 883 C CA . GLU A 1 107 ? 36.928 -6.829 -15.639 1.00 80.12 107 GLU A CA 1
ATOM 884 C C . GLU A 1 107 ? 36.924 -6.749 -17.176 1.00 80.12 107 GLU A C 1
ATOM 886 O O . GLU A 1 107 ? 36.918 -7.781 -17.844 1.00 80.12 107 GLU A O 1
ATOM 891 N N . LEU A 1 108 ? 36.953 -5.536 -17.746 1.00 73.50 108 LEU A N 1
ATOM 892 C CA . LEU A 1 108 ? 37.002 -5.299 -19.196 1.00 73.50 108 LEU A CA 1
ATOM 893 C C . LEU A 1 108 ? 38.390 -5.587 -19.798 1.00 73.50 108 LEU A C 1
ATOM 895 O O . LEU A 1 108 ? 38.505 -5.841 -20.994 1.00 73.50 108 LEU A O 1
ATOM 899 N N . ALA A 1 109 ? 39.446 -5.576 -18.978 1.00 65.62 109 ALA A N 1
ATOM 900 C CA . ALA A 1 109 ? 40.841 -5.665 -19.418 1.00 65.62 109 ALA A CA 1
ATOM 901 C C . ALA A 1 109 ? 41.347 -7.095 -19.714 1.00 65.62 109 ALA A C 1
ATOM 903 O O . ALA A 1 109 ? 42.525 -7.278 -20.015 1.00 65.62 109 ALA A O 1
ATOM 904 N N . LEU A 1 110 ? 40.492 -8.119 -19.658 1.00 55.78 110 LEU A N 1
ATOM 905 C CA . LEU A 1 110 ? 40.887 -9.520 -19.860 1.00 55.78 110 LEU A CA 1
ATOM 906 C C . LEU A 1 110 ? 40.593 -10.017 -21.284 1.00 55.78 110 LEU A C 1
ATOM 908 O O . LEU A 1 110 ? 40.019 -11.089 -21.460 1.00 55.78 110 LEU A O 1
ATOM 912 N N . ILE A 1 111 ? 40.995 -9.265 -22.314 1.00 54.38 111 ILE A N 1
ATOM 913 C CA . ILE A 1 111 ? 41.119 -9.829 -23.667 1.00 54.38 111 ILE A CA 1
ATOM 914 C C . ILE A 1 111 ? 42.364 -10.734 -23.653 1.00 54.38 111 ILE A C 1
ATOM 916 O O . ILE A 1 111 ? 43.472 -10.213 -23.510 1.00 54.38 111 ILE A O 1
ATOM 920 N N . PRO A 1 112 ? 42.251 -12.070 -23.790 1.00 51.12 112 PRO A N 1
ATOM 921 C CA . PRO A 1 112 ? 43.433 -12.909 -23.907 1.00 51.12 112 PRO A CA 1
ATOM 922 C C . PRO A 1 112 ? 44.084 -12.636 -25.268 1.00 51.12 112 PRO A C 1
ATOM 924 O O . PRO A 1 112 ? 43.495 -12.877 -26.320 1.00 51.12 112 PRO A O 1
ATOM 927 N N . LEU A 1 113 ? 45.309 -12.113 -25.242 1.00 49.72 113 LEU A N 1
ATOM 928 C CA . LEU A 1 113 ? 46.085 -11.694 -26.415 1.00 49.72 113 LEU A CA 1
ATOM 929 C C . LEU A 1 113 ? 46.682 -12.854 -27.236 1.00 49.72 113 LEU A C 1
ATOM 931 O O . LEU A 1 113 ? 47.515 -12.617 -28.105 1.00 49.72 113 LEU A O 1
ATOM 935 N N . PHE A 1 114 ? 46.255 -14.100 -27.017 1.00 46.84 114 PHE A N 1
ATOM 936 C CA . PHE A 1 114 ? 46.825 -15.260 -27.703 1.00 46.84 114 PHE A CA 1
ATOM 937 C C . PHE A 1 114 ? 45.727 -16.198 -28.215 1.00 46.84 114 PHE A C 1
ATOM 939 O O . PHE A 1 114 ? 45.079 -16.907 -27.449 1.00 46.84 114 PHE A O 1
ATOM 946 N N . LYS A 1 115 ? 45.540 -16.222 -29.541 1.00 44.31 115 LYS A N 1
ATOM 947 C CA . LYS A 1 115 ? 45.111 -17.436 -30.243 1.00 44.31 115 LYS A CA 1
ATOM 948 C C . LYS A 1 115 ? 46.360 -18.301 -30.390 1.00 44.31 115 LYS A C 1
ATOM 950 O O . LYS A 1 115 ? 47.241 -17.939 -31.167 1.00 44.31 115 LYS A O 1
ATOM 955 N N . GLU A 1 116 ? 46.441 -19.419 -29.677 1.00 42.28 116 GLU A N 1
ATOM 956 C CA . GLU A 1 116 ? 47.309 -20.506 -30.128 1.00 42.28 116 GLU A CA 1
ATOM 957 C C . GLU A 1 116 ? 46.762 -20.996 -31.470 1.00 42.28 116 GLU A C 1
ATOM 959 O O . GLU A 1 116 ? 45.643 -21.503 -31.568 1.00 42.28 116 GLU A O 1
ATOM 964 N N . VAL A 1 117 ? 47.531 -20.739 -32.524 1.00 42.28 117 VAL A N 1
ATOM 965 C CA . VAL A 1 117 ? 47.366 -21.389 -33.819 1.00 42.28 117 VAL A CA 1
ATOM 966 C C . VAL A 1 117 ? 48.044 -22.749 -33.680 1.00 42.28 117 VAL A C 1
ATOM 968 O O . VAL A 1 117 ? 49.253 -22.797 -33.461 1.00 42.28 117 VAL A O 1
ATOM 971 N N . VAL A 1 118 ? 47.252 -23.819 -33.754 1.00 44.84 118 VAL A N 1
ATOM 972 C CA . VAL A 1 118 ? 47.741 -25.186 -33.996 1.00 44.84 118 VAL A CA 1
ATOM 973 C C . VAL A 1 118 ? 47.833 -25.402 -35.497 1.00 44.84 118 VAL A C 1
ATOM 975 O O . VAL A 1 118 ? 46.868 -25.001 -36.192 1.00 44.84 118 VAL A O 1
#

Secondary structure (DSSP, 8-state):
--HHHHHHHHHHHHSPTT--HHHHHHHSTTHHHHHHHHHTS-TTS-HHHHHHHHHHHHHH---HHHHHHH-HHHHHTTSS-SS--SPPTT--EEEETTEEEEPPGGGTT---------

Radius of gyration: 26.86 Å; chains: 1; bounding box: 66×36×61 Å

InterPro domains:
  IPR045854 Nitrite and sulphite reductase 4Fe-4S domain-like superfamily [SSF56014] (2-79)
  IPR052034 Nitrite reductase [NAD(P)H]-like [PTHR43809] (1-106)

Sequence (118 aa):
IRYIDRFLMLYIRTADKLQRTSVWRETLEGGLDYLKAVILDDSLGLAAELESQMQLVVDRYECEWANALKDPEKLKRFRTFVNDGRSDPDVHFVKERAQRRPAKPEELALIPLFKEVV

Foldseek 3Di:
DQLVLLLVLVCVVQPDPPDDPVVSLVPDDVRVVVSCCCRPVVVPVCSVVSRVVSVVCVVPDDDPVVVCVVDPVSVLVPAPDNPDNDDDPVFDWDADPNDIDTDDPVRVPPPPPDDPDD